Protein AF-A0A7V5H4W4-F1 (afdb_monomer)

Mean predicted aligned error: 6.73 Å

pLDDT: mean 86.71, std 15.65, range [36.28, 97.56]

Solvent-accessible surface area (backbone atoms only — not comparable to full-atom values): 5340 Å² total; per-residue (Å²): 142,78,83,74,75,81,72,78,77,74,50,70,70,58,51,53,52,52,50,55,54,45,66,71,47,40,70,65,50,58,67,42,82,49,41,75,47,71,47,79,41,69,42,97,89,66,46,77,25,41,34,34,32,15,72,52,92,47,70,66,50,62,72,72,49,64,63,52,57,99,87,34,48,36,42,81,40,77,44,77,85,89,75,86,131

Radius of gyration: 14.43 Å; Cα contacts (8 Å, |Δi|>4): 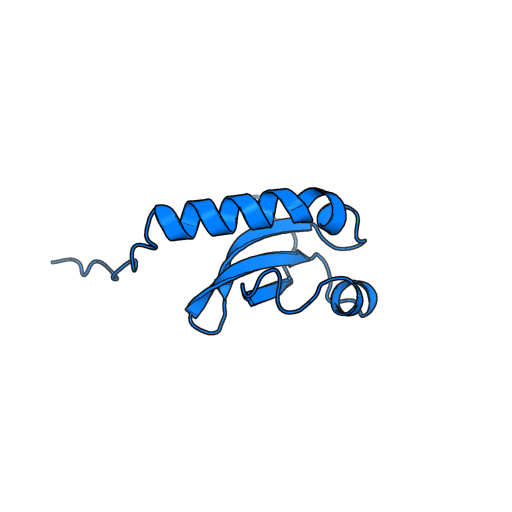113; chains: 1; bounding box: 37×38×36 Å

Foldseek 3Di:
DDDPPDPPDDDPVNVVVQVVQCVVCFVVLCPQPFWDGWDWDADPVRDIAIET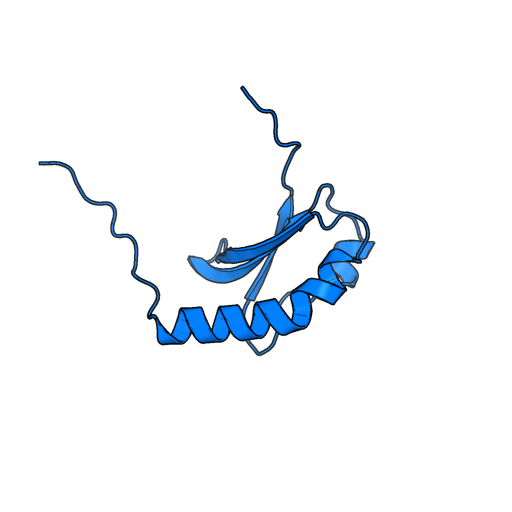EGCDDDPSSVVVDDCDDPNGGYYYDYDHDDDDD

Sequence (85 aa):
MWTLFAIEEMSEKSYQALKAIKQKVEKDWLQIPGVTAVGIGKTESGEAGIIVSVTELSLEVQSSIPSQVEGVPVEIKFTGPIQAL

Structure (mmCIF, N/CA/C/O backbone):
data_AF-A0A7V5H4W4-F1
#
_entry.id   AF-A0A7V5H4W4-F1
#
loop_
_atom_site.group_PDB
_atom_site.id
_atom_site.type_symbol
_atom_site.label_atom_id
_atom_site.label_alt_id
_atom_site.label_comp_id
_atom_site.label_asym_id
_atom_site.label_entity_id
_atom_site.label_seq_id
_atom_site.pdbx_PDB_ins_code
_atom_site.Cartn_x
_atom_site.Cartn_y
_atom_site.Cartn_z
_atom_site.occupancy
_atom_site.B_iso_or_equiv
_atom_site.auth_seq_id
_atom_site.auth_comp_id
_atom_site.auth_asym_id
_atom_site.auth_atom_id
_atom_site.pdbx_PDB_model_num
ATOM 1 N N . MET A 1 1 ? 16.979 27.401 20.086 1.00 47.78 1 MET A N 1
ATOM 2 C CA . MET A 1 1 ? 15.515 27.330 19.921 1.00 47.78 1 MET A CA 1
ATOM 3 C C . MET A 1 1 ? 15.271 26.794 18.524 1.00 47.78 1 MET A C 1
ATOM 5 O O . MET A 1 1 ? 15.430 27.540 17.572 1.00 47.78 1 MET A O 1
ATOM 9 N N . TRP A 1 2 ? 15.064 25.484 18.404 1.00 36.28 2 TRP A N 1
ATOM 10 C CA . TRP A 1 2 ? 14.763 24.830 17.131 1.00 36.28 2 TRP A CA 1
ATOM 11 C C . TRP A 1 2 ? 13.372 24.235 17.269 1.00 36.28 2 TRP A C 1
ATOM 13 O O . TRP A 1 2 ? 13.104 23.479 18.202 1.00 36.28 2 TRP A O 1
ATOM 23 N N . THR A 1 3 ? 12.479 24.680 16.400 1.00 45.53 3 THR A N 1
ATOM 24 C CA . THR A 1 3 ? 11.074 24.303 16.358 1.00 45.53 3 THR A CA 1
ATOM 25 C C . THR A 1 3 ? 10.996 22.831 15.966 1.00 45.53 3 THR A C 1
ATOM 27 O O . THR A 1 3 ? 11.304 22.477 14.829 1.00 45.53 3 THR A O 1
ATOM 30 N N . LEU A 1 4 ? 10.619 21.964 16.912 1.00 43.59 4 LEU A N 1
ATOM 31 C CA . LEU A 1 4 ? 10.111 20.642 16.571 1.00 43.59 4 LEU A CA 1
ATOM 32 C C . LEU A 1 4 ? 8.871 20.867 15.706 1.00 43.59 4 LEU A C 1
ATOM 34 O O . LEU A 1 4 ? 7.845 21.341 16.193 1.00 43.59 4 LEU A O 1
ATOM 38 N N . PHE A 1 5 ? 8.978 20.546 14.420 1.00 43.81 5 PHE A N 1
ATOM 39 C CA . PHE A 1 5 ? 7.802 20.241 13.624 1.00 43.81 5 PHE A CA 1
ATOM 40 C C . PHE A 1 5 ? 7.056 19.135 14.363 1.00 43.81 5 PHE A C 1
ATOM 42 O O . PHE A 1 5 ? 7.621 18.073 14.626 1.00 43.81 5 PHE A O 1
ATOM 49 N N . ALA A 1 6 ? 5.827 19.436 14.772 1.00 45.84 6 ALA A N 1
ATOM 50 C CA . ALA A 1 6 ? 4.936 18.492 15.413 1.00 45.84 6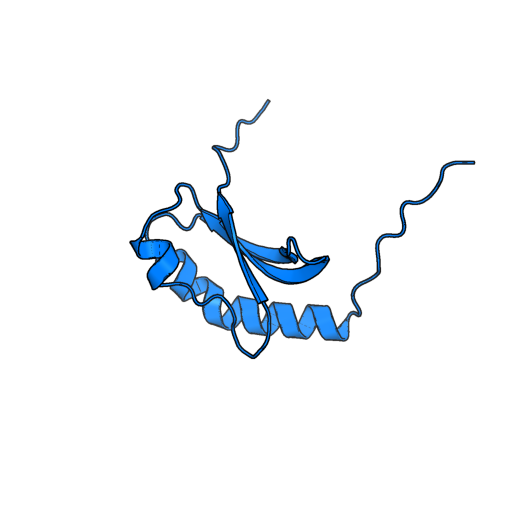 ALA A CA 1
ATOM 51 C C . ALA A 1 6 ? 4.760 17.287 14.483 1.00 45.84 6 ALA A C 1
ATOM 53 O O . ALA A 1 6 ? 4.023 17.334 13.498 1.00 45.84 6 ALA A O 1
ATOM 54 N N . ILE A 1 7 ? 5.483 16.213 14.781 1.00 55.25 7 ILE A N 1
ATOM 55 C CA . ILE A 1 7 ? 5.142 14.886 14.302 1.00 55.25 7 ILE A CA 1
ATOM 56 C C . ILE A 1 7 ? 3.865 14.568 15.073 1.00 55.25 7 ILE A C 1
ATOM 58 O O . ILE A 1 7 ? 3.925 14.308 16.270 1.00 55.25 7 ILE A O 1
ATOM 62 N N . GLU A 1 8 ? 2.700 14.722 14.445 1.00 61.19 8 GLU A N 1
ATOM 63 C CA . GLU A 1 8 ? 1.463 14.196 15.021 1.00 61.19 8 GLU A CA 1
ATOM 64 C C . GLU A 1 8 ? 1.680 12.704 15.271 1.00 61.19 8 GLU A C 1
ATOM 66 O O . GLU A 1 8 ? 1.768 11.910 14.330 1.00 61.19 8 GLU A O 1
ATOM 71 N N . GLU A 1 9 ? 1.842 12.344 16.540 1.00 69.62 9 GLU A N 1
ATOM 72 C CA . GLU A 1 9 ? 1.988 10.966 16.975 1.00 69.62 9 GLU A CA 1
ATOM 73 C C . GLU A 1 9 ? 0.686 10.230 16.651 1.00 69.62 9 GLU A C 1
ATOM 75 O O . GLU A 1 9 ? -0.353 10.423 17.286 1.00 69.62 9 GLU A O 1
ATOM 80 N N . MET A 1 10 ? 0.725 9.387 15.620 1.00 75.31 10 MET A N 1
ATOM 81 C CA . MET A 1 10 ? -0.322 8.403 15.396 1.00 75.31 10 MET A CA 1
ATOM 82 C C . MET A 1 10 ? -0.383 7.488 16.620 1.00 75.31 10 MET A C 1
ATOM 84 O O . MET A 1 10 ? 0.637 6.940 17.033 1.00 75.31 10 MET A O 1
ATOM 88 N N . SER A 1 11 ? -1.578 7.297 17.188 1.00 85.25 11 SER A N 1
ATOM 89 C CA . SER A 1 11 ? -1.720 6.433 18.361 1.00 85.25 11 SER A CA 1
ATOM 90 C C . SER A 1 11 ? -1.240 5.008 18.057 1.00 85.25 11 SER A C 1
ATOM 92 O O . SER A 1 11 ? -1.520 4.472 16.981 1.00 85.25 11 SER A O 1
ATOM 94 N N . GLU A 1 12 ? -0.579 4.368 19.025 1.00 86.38 12 GLU A N 1
ATOM 95 C CA . GLU A 1 12 ? -0.103 2.979 18.915 1.00 86.38 12 GLU A CA 1
ATOM 96 C C . GLU A 1 12 ? -1.224 2.034 18.448 1.00 86.38 12 GLU A C 1
ATOM 98 O O . GLU A 1 12 ? -1.035 1.195 17.570 1.00 86.38 12 GLU A O 1
ATOM 103 N N . LYS A 1 13 ? -2.444 2.225 18.968 1.00 85.00 13 LYS A N 1
ATOM 104 C CA . LYS A 1 13 ? -3.617 1.429 18.588 1.00 85.00 13 LYS A CA 1
ATOM 105 C C . LYS A 1 13 ? -3.974 1.593 17.107 1.00 85.00 13 LYS A C 1
ATOM 107 O O . LYS A 1 13 ? -4.265 0.600 16.441 1.00 85.00 13 LYS A O 1
ATOM 112 N N . SER A 1 14 ? -3.948 2.824 16.597 1.00 88.62 14 SER A N 1
ATOM 113 C CA . SER A 1 14 ? -4.206 3.111 15.181 1.00 88.62 14 SER A CA 1
ATOM 114 C C . SER A 1 14 ? -3.134 2.489 14.288 1.00 88.62 14 SER A C 1
ATOM 116 O O . SER A 1 14 ? -3.463 1.867 13.280 1.00 88.62 14 SER A O 1
ATOM 118 N N . TYR A 1 15 ? -1.862 2.580 14.688 1.00 92.50 15 TYR A N 1
ATOM 119 C CA . TYR A 1 15 ? -0.765 1.971 13.940 1.00 92.50 15 TYR A CA 1
ATOM 120 C C . TYR A 1 15 ? -0.892 0.446 13.858 1.00 92.50 15 TYR A C 1
ATOM 122 O O . TYR A 1 15 ? -0.756 -0.125 12.776 1.00 92.50 15 TYR A O 1
ATOM 130 N N . GLN A 1 16 ? -1.210 -0.225 14.971 1.00 94.50 16 GLN A N 1
ATOM 131 C CA . GLN A 1 16 ? -1.404 -1.678 14.973 1.00 94.50 16 GLN A CA 1
ATOM 132 C C . GLN A 1 16 ? -2.593 -2.107 14.100 1.00 94.50 16 GLN A C 1
ATOM 134 O O . GLN A 1 16 ? -2.504 -3.126 13.413 1.00 94.50 16 GLN A O 1
ATOM 139 N N . ALA A 1 17 ? -3.677 -1.322 14.065 1.00 94.44 17 ALA A N 1
ATOM 140 C CA . ALA A 1 17 ? -4.805 -1.583 13.170 1.00 94.44 17 ALA A CA 1
ATOM 141 C C . ALA A 1 17 ? -4.395 -1.478 11.689 1.00 94.44 17 ALA A C 1
ATOM 143 O O . ALA A 1 17 ? -4.645 -2.403 10.914 1.00 94.44 17 ALA A O 1
ATOM 144 N N . LEU A 1 18 ? -3.686 -0.408 11.312 1.00 96.06 18 LEU A N 1
ATOM 145 C CA . LEU A 1 18 ? -3.158 -0.229 9.953 1.00 96.06 18 LEU A CA 1
ATOM 146 C C . LEU A 1 18 ? -2.173 -1.336 9.570 1.00 96.06 18 LEU A C 1
ATOM 148 O O . LEU A 1 18 ? -2.206 -1.841 8.450 1.00 96.06 18 LEU A O 1
ATOM 152 N N . LYS A 1 19 ? -1.330 -1.765 10.512 1.00 97.06 19 LYS A N 1
ATOM 153 C CA . LYS A 1 19 ? -0.397 -2.878 10.324 1.00 97.06 19 LYS A CA 1
AT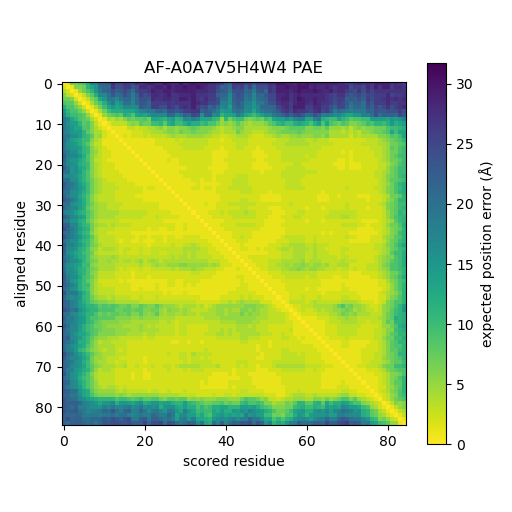OM 154 C C . LYS A 1 19 ? -1.119 -4.192 10.051 1.00 97.06 19 LYS A C 1
ATOM 156 O O . LYS A 1 19 ? -0.707 -4.915 9.147 1.00 97.06 19 LYS A O 1
ATOM 161 N N . ALA A 1 20 ? -2.192 -4.484 10.782 1.00 97.31 20 ALA A N 1
ATOM 162 C CA . ALA A 1 20 ? -2.992 -5.681 10.550 1.00 97.31 20 ALA A CA 1
ATOM 163 C C . ALA A 1 20 ? -3.661 -5.656 9.165 1.00 97.31 20 ALA A C 1
ATOM 165 O O . ALA A 1 20 ? -3.616 -6.655 8.452 1.00 97.31 20 ALA A O 1
ATOM 166 N N . ILE A 1 21 ? -4.225 -4.513 8.759 1.00 97.00 21 ILE A N 1
ATOM 167 C CA . ILE A 1 21 ? -4.832 -4.334 7.429 1.00 97.00 21 ILE A CA 1
ATOM 168 C C . ILE A 1 21 ? -3.780 -4.509 6.331 1.00 97.00 21 ILE A C 1
ATOM 170 O O . ILE A 1 21 ? -3.966 -5.327 5.431 1.00 97.00 21 ILE A O 1
ATOM 174 N N . LYS A 1 22 ? -2.636 -3.821 6.451 1.00 97.31 22 LYS A N 1
ATOM 175 C CA . LYS A 1 22 ? -1.498 -3.964 5.534 1.00 97.31 22 LYS A CA 1
ATOM 176 C C . LYS A 1 22 ? -1.105 -5.429 5.364 1.00 97.31 22 LYS A C 1
ATOM 178 O O . LYS A 1 22 ? -0.994 -5.893 4.240 1.00 97.31 22 LYS A O 1
ATOM 183 N N . GLN A 1 23 ? -0.922 -6.166 6.460 1.00 97.44 23 GLN A N 1
ATOM 184 C CA . GLN A 1 23 ? -0.498 -7.569 6.414 1.00 97.44 23 GLN A CA 1
ATOM 185 C C . GLN A 1 23 ? -1.475 -8.480 5.658 1.00 97.44 23 GLN A C 1
ATOM 187 O O . GLN A 1 23 ? -1.032 -9.455 5.055 1.00 97.44 23 GLN A O 1
ATOM 192 N N . LYS A 1 24 ? -2.781 -8.176 5.673 1.00 97.44 24 LYS A N 1
ATOM 193 C CA . LYS A 1 24 ? -3.785 -8.948 4.926 1.00 97.44 24 LYS A CA 1
ATOM 194 C C . LYS A 1 24 ? -3.663 -8.747 3.418 1.00 97.44 24 LYS A C 1
ATOM 196 O O . LYS A 1 24 ? -3.811 -9.710 2.679 1.00 97.44 24 LYS A O 1
ATOM 201 N N . VAL A 1 25 ? -3.419 -7.512 2.978 1.00 97.00 25 VAL A N 1
ATOM 202 C CA . VAL A 1 25 ? -3.459 -7.146 1.551 1.00 97.00 25 VAL A CA 1
ATOM 203 C C . VAL A 1 25 ? -2.093 -7.161 0.872 1.00 97.00 25 VAL A C 1
ATOM 205 O O . VAL A 1 25 ? -2.009 -7.324 -0.340 1.00 97.00 25 VAL A O 1
ATOM 208 N N . GLU A 1 26 ? -1.014 -7.004 1.641 1.00 96.75 26 GLU A N 1
ATOM 209 C CA . GLU A 1 26 ? 0.340 -6.781 1.127 1.00 96.75 26 GLU A CA 1
ATOM 210 C C . GLU A 1 26 ? 0.793 -7.880 0.172 1.00 96.75 26 GLU A C 1
ATOM 212 O O . GLU A 1 26 ? 1.319 -7.577 -0.894 1.00 96.75 26 GLU A O 1
ATOM 217 N N . LYS A 1 27 ? 0.562 -9.149 0.525 1.00 97.12 27 LYS A N 1
ATOM 218 C CA . LYS A 1 27 ? 0.981 -10.272 -0.316 1.00 97.12 27 LYS A CA 1
ATOM 219 C C . LYS A 1 27 ? 0.317 -10.223 -1.691 1.00 97.12 27 LYS A C 1
ATOM 221 O O . LYS A 1 27 ? 1.011 -10.402 -2.683 1.00 97.12 27 LYS A O 1
ATOM 226 N N . ASP A 1 28 ? -0.987 -9.979 -1.734 1.00 96.94 28 ASP A N 1
ATOM 227 C CA . ASP A 1 28 ? -1.760 -10.007 -2.976 1.00 96.94 28 ASP A CA 1
ATOM 228 C C 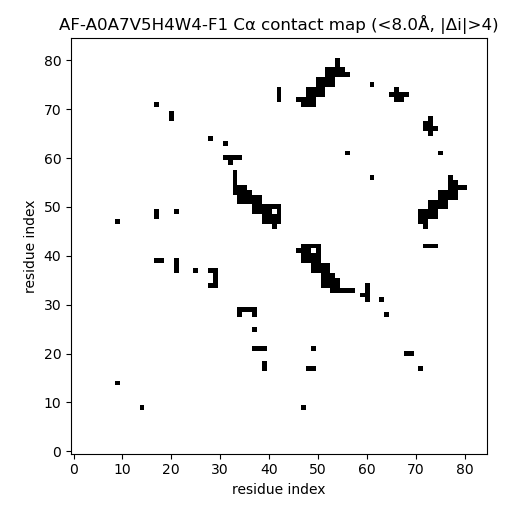. ASP A 1 28 ? -1.454 -8.772 -3.832 1.00 96.94 28 ASP A C 1
ATOM 230 O O . ASP A 1 28 ? -1.283 -8.872 -5.044 1.00 96.94 28 ASP A O 1
ATOM 234 N N . TRP A 1 29 ? -1.301 -7.602 -3.207 1.00 96.75 29 TRP A N 1
ATOM 235 C CA . TRP A 1 29 ? -1.007 -6.364 -3.931 1.00 96.75 29 TRP A CA 1
ATOM 236 C C . TRP A 1 29 ? 0.416 -6.324 -4.483 1.00 96.75 29 TRP A C 1
ATOM 238 O O . TRP A 1 29 ? 0.622 -5.803 -5.574 1.00 96.75 29 TRP A O 1
ATOM 248 N N . LEU A 1 30 ? 1.388 -6.929 -3.794 1.00 96.06 30 LEU A N 1
ATOM 249 C CA . LEU A 1 30 ? 2.752 -7.082 -4.315 1.00 96.06 30 LEU A CA 1
ATOM 250 C C . LEU A 1 30 ? 2.839 -8.018 -5.532 1.00 96.06 30 LEU A C 1
ATOM 252 O O . LEU A 1 30 ? 3.867 -8.040 -6.204 1.00 96.06 30 LEU A O 1
ATOM 256 N N . GLN A 1 31 ? 1.794 -8.799 -5.824 1.00 96.00 31 GLN A N 1
ATOM 257 C CA . GLN A 1 31 ? 1.731 -9.617 -7.038 1.00 96.00 31 GLN A CA 1
ATOM 258 C C . GLN A 1 31 ? 1.188 -8.850 -8.251 1.00 96.00 31 GLN A C 1
ATOM 260 O O . GLN A 1 31 ? 1.287 -9.357 -9.368 1.00 96.00 31 GLN A O 1
ATOM 265 N N . ILE A 1 32 ? 0.630 -7.651 -8.054 1.00 94.50 32 ILE A N 1
ATOM 266 C CA . ILE A 1 32 ? 0.119 -6.817 -9.144 1.00 94.50 32 ILE A CA 1
ATOM 267 C C . ILE A 1 32 ? 1.312 -6.235 -9.920 1.00 94.50 32 ILE A C 1
ATOM 269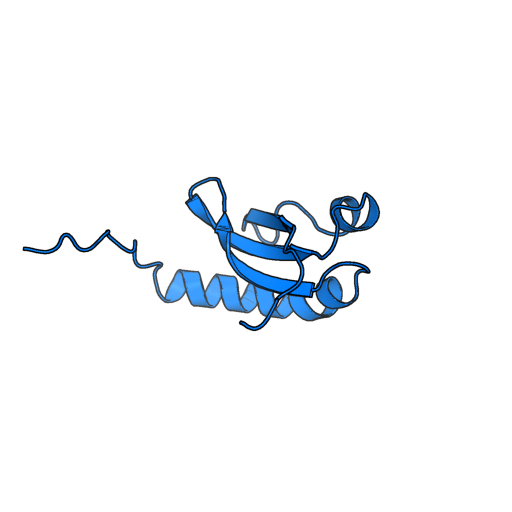 O O . ILE A 1 32 ? 2.174 -5.586 -9.313 1.00 94.50 32 ILE A O 1
ATOM 273 N N . PRO A 1 33 ? 1.379 -6.416 -11.254 1.00 92.31 33 PRO A N 1
ATOM 274 C CA . PRO A 1 33 ? 2.432 -5.827 -12.072 1.00 92.31 33 PRO A CA 1
ATOM 275 C C . PRO A 1 33 ? 2.548 -4.313 -11.860 1.00 92.31 33 PRO A C 1
ATOM 277 O O . PRO A 1 33 ? 1.570 -3.575 -11.955 1.00 92.31 33 PRO A O 1
ATOM 280 N N . GLY A 1 34 ? 3.763 -3.851 -11.565 1.00 91.81 34 GLY A N 1
ATOM 281 C CA . GLY A 1 34 ? 4.063 -2.437 -11.333 1.00 91.81 34 GLY A CA 1
ATOM 282 C C . GLY A 1 34 ? 3.995 -1.986 -9.871 1.00 91.81 34 GLY A C 1
ATOM 283 O O . GLY A 1 34 ? 4.483 -0.897 -9.577 1.00 91.81 34 GLY A O 1
ATOM 284 N N . VAL A 1 35 ? 3.474 -2.798 -8.940 1.00 94.38 35 VAL A N 1
ATOM 285 C CA . VAL A 1 35 ? 3.545 -2.508 -7.495 1.00 94.38 35 VAL A CA 1
ATOM 286 C C . VAL A 1 35 ? 4.917 -2.896 -6.946 1.00 94.38 35 VAL A C 1
ATOM 288 O O . VAL A 1 35 ? 5.393 -4.010 -7.149 1.00 94.38 35 VAL A O 1
ATOM 291 N N . THR A 1 36 ? 5.559 -1.978 -6.223 1.00 94.31 36 THR A N 1
ATOM 292 C CA . THR A 1 36 ? 6.903 -2.174 -5.653 1.00 94.31 36 THR A CA 1
ATOM 293 C C . THR A 1 36 ? 6.912 -2.272 -4.139 1.00 94.31 36 THR A C 1
ATOM 295 O O . THR A 1 36 ? 7.779 -2.938 -3.573 1.00 94.31 36 THR A O 1
ATOM 298 N N . ALA A 1 37 ? 5.972 -1.608 -3.467 1.00 95.06 37 ALA A N 1
ATOM 299 C CA . ALA A 1 37 ? 5.867 -1.647 -2.019 1.00 95.06 37 ALA A CA 1
ATOM 300 C C . ALA A 1 37 ? 4.442 -1.357 -1.552 1.00 95.06 37 ALA A C 1
ATOM 302 O O . ALA A 1 37 ? 3.698 -0.611 -2.186 1.00 95.06 37 ALA A O 1
ATOM 303 N N . VAL A 1 38 ? 4.106 -1.892 -0.381 1.00 97.19 38 VAL A N 1
ATOM 304 C CA . VAL A 1 38 ? 2.917 -1.517 0.382 1.00 97.19 38 VAL A CA 1
ATOM 305 C C . VAL A 1 38 ? 3.399 -1.048 1.750 1.00 97.19 38 VAL A C 1
ATOM 307 O O . VAL A 1 38 ? 4.172 -1.737 2.412 1.00 97.19 38 VAL A O 1
ATOM 310 N N . GLY A 1 39 ? 2.982 0.137 2.176 1.00 96.25 39 GLY A N 1
ATOM 311 C CA . GLY A 1 39 ? 3.450 0.788 3.396 1.00 96.25 39 GLY A CA 1
ATOM 312 C C . GLY A 1 39 ? 2.320 1.442 4.179 1.00 96.25 39 GLY A C 1
ATOM 313 O O . GLY A 1 39 ? 1.183 1.504 3.725 1.00 96.25 39 GLY A O 1
ATOM 314 N N . ILE A 1 40 ? 2.647 1.932 5.372 1.00 96.25 40 ILE A N 1
ATOM 315 C CA . ILE A 1 40 ? 1.766 2.795 6.167 1.00 96.25 40 ILE A CA 1
ATOM 316 C C . ILE A 1 40 ? 2.367 4.192 6.122 1.00 96.25 40 ILE A C 1
ATOM 318 O O . ILE A 1 40 ? 3.569 4.352 6.344 1.00 96.25 40 ILE A O 1
ATOM 322 N N . GLY A 1 41 ? 1.548 5.197 5.845 1.00 93.19 41 GLY A N 1
ATOM 323 C CA . GLY A 1 41 ? 2.007 6.577 5.759 1.00 93.19 41 GLY A CA 1
ATOM 324 C C . GLY A 1 41 ? 0.858 7.566 5.843 1.00 93.19 41 GLY A C 1
ATOM 325 O O . GLY A 1 41 ? -0.285 7.183 6.081 1.00 93.19 41 GLY A O 1
ATOM 326 N N . LYS A 1 42 ? 1.179 8.846 5.653 1.00 92.38 42 LYS A N 1
ATOM 327 C CA . LYS A 1 42 ? 0.171 9.891 5.481 1.00 92.38 42 LYS A CA 1
ATOM 328 C C . LYS A 1 42 ? -0.224 9.995 4.005 1.00 92.38 42 LYS A C 1
ATOM 330 O O . LYS A 1 42 ? 0.654 10.044 3.135 1.00 92.38 42 LYS A O 1
ATOM 335 N N . THR A 1 43 ? -1.526 10.013 3.753 1.00 93.12 43 THR A N 1
ATOM 336 C CA . THR A 1 43 ? -2.126 10.354 2.458 1.00 93.12 43 THR A CA 1
ATOM 337 C C . THR A 1 43 ? -1.941 11.844 2.166 1.00 93.12 43 THR A C 1
ATOM 339 O O . THR A 1 43 ? -1.554 12.622 3.046 1.00 93.12 43 THR A O 1
ATOM 342 N N . GLU A 1 44 ? -2.247 12.273 0.946 1.00 90.62 44 GLU A N 1
ATOM 343 C CA . GLU A 1 44 ? -2.278 13.690 0.568 1.00 90.62 44 GLU A CA 1
ATOM 344 C C . GLU A 1 44 ? -3.304 14.495 1.381 1.00 90.62 44 GLU A C 1
ATOM 346 O O . GLU A 1 44 ? -3.088 15.680 1.633 1.00 90.62 44 GLU A O 1
ATOM 351 N N . SER A 1 45 ? -4.378 13.857 1.868 1.00 89.94 45 SER A N 1
ATOM 352 C CA . SER A 1 45 ? -5.343 14.484 2.788 1.00 89.94 45 SER A CA 1
ATOM 353 C C . SER A 1 45 ? -4.817 14.651 4.222 1.00 89.94 45 SER A C 1
ATOM 355 O O . SER A 1 45 ? -5.478 15.281 5.046 1.00 89.94 45 SER A O 1
ATOM 357 N N . GLY A 1 46 ? -3.632 14.113 4.531 1.00 90.00 46 GLY A N 1
ATOM 358 C CA . GLY A 1 46 ? -3.022 14.149 5.862 1.00 90.00 46 GLY A CA 1
ATOM 359 C C . GLY A 1 46 ? -3.467 13.017 6.792 1.00 90.00 46 GLY A C 1
ATOM 360 O O . GLY A 1 46 ? -2.962 12.920 7.912 1.00 90.00 46 GLY A O 1
ATOM 361 N N . GLU A 1 47 ? -4.362 12.141 6.335 1.00 91.12 47 GLU A N 1
ATOM 362 C CA . GLU A 1 47 ? -4.842 10.981 7.086 1.00 91.12 47 GLU A CA 1
ATOM 363 C C . GLU A 1 47 ? -3.819 9.840 7.068 1.00 91.12 47 GLU A C 1
ATOM 365 O O . GLU A 1 47 ? -3.066 9.660 6.112 1.00 91.12 47 GLU A O 1
ATOM 370 N N . ALA A 1 48 ? -3.780 9.035 8.130 1.00 93.94 48 ALA A N 1
ATOM 371 C CA . ALA A 1 48 ? -2.979 7.817 8.128 1.00 93.94 48 ALA A CA 1
ATOM 372 C C . ALA A 1 48 ? -3.674 6.737 7.283 1.00 93.94 48 ALA A C 1
ATOM 374 O O . ALA A 1 48 ? -4.840 6.417 7.514 1.00 93.94 48 ALA A O 1
ATOM 375 N N . GLY A 1 49 ? -2.947 6.155 6.332 1.00 96.00 49 GLY A N 1
ATOM 376 C CA . GLY A 1 49 ? -3.489 5.202 5.371 1.00 96.00 49 GLY A CA 1
ATOM 377 C C . GLY A 1 49 ? -2.461 4.200 4.859 1.00 96.00 49 GLY A C 1
ATOM 378 O O . GLY A 1 49 ? -1.305 4.167 5.302 1.00 96.00 49 GLY A O 1
ATOM 379 N N . ILE A 1 50 ? -2.902 3.372 3.913 1.00 97.56 50 ILE A N 1
ATOM 380 C CA . ILE A 1 50 ? -2.035 2.443 3.189 1.00 97.56 50 ILE A CA 1
ATOM 381 C C . ILE A 1 50 ? -1.476 3.154 1.960 1.00 97.56 50 ILE A C 1
ATOM 383 O O . ILE A 1 50 ? -2.223 3.682 1.142 1.00 97.56 50 ILE A O 1
ATOM 387 N N . ILE A 1 51 ? -0.156 3.152 1.817 1.00 97.25 51 ILE A N 1
ATOM 388 C CA . ILE A 1 51 ? 0.529 3.742 0.669 1.00 97.25 51 ILE A CA 1
ATOM 389 C C . ILE A 1 51 ? 1.026 2.613 -0.223 1.00 97.25 51 ILE A C 1
ATOM 391 O O . ILE A 1 51 ? 1.771 1.747 0.240 1.00 97.25 51 ILE A O 1
ATOM 395 N N . VAL A 1 52 ? 0.627 2.622 -1.489 1.00 96.75 52 VAL A N 1
ATOM 396 C CA . VAL A 1 52 ? 1.091 1.664 -2.493 1.00 96.75 52 VAL A CA 1
ATOM 397 C C . VAL A 1 52 ? 2.071 2.363 -3.417 1.00 96.75 52 VAL A C 1
ATOM 399 O O . VAL A 1 52 ? 1.691 3.243 -4.183 1.00 96.75 52 VAL A O 1
ATOM 402 N N . SER A 1 53 ? 3.332 1.962 -3.358 1.00 95.44 53 SER A N 1
ATOM 403 C CA . SER A 1 53 ? 4.364 2.465 -4.257 1.00 95.44 53 SER A CA 1
ATOM 404 C C . SER A 1 53 ? 4.346 1.687 -5.566 1.00 95.44 53 SER A C 1
ATOM 406 O O . SER A 1 53 ? 4.275 0.455 -5.551 1.00 95.44 53 SER A O 1
ATOM 408 N N . VAL A 1 54 ? 4.432 2.396 -6.689 1.00 94.56 54 VAL A N 1
ATOM 409 C CA . VAL A 1 54 ? 4.419 1.803 -8.031 1.00 94.56 54 VAL A CA 1
ATOM 410 C C . VAL A 1 54 ? 5.551 2.345 -8.895 1.00 94.56 54 VAL A C 1
ATOM 412 O O . VAL A 1 54 ? 5.947 3.502 -8.749 1.00 94.56 54 VAL A O 1
ATOM 415 N N . THR A 1 55 ? 6.063 1.532 -9.820 1.00 90.06 55 THR A N 1
ATOM 416 C CA . THR A 1 55 ? 7.033 1.984 -10.836 1.00 90.06 55 THR A CA 1
ATOM 417 C C . THR A 1 55 ? 6.390 2.746 -11.982 1.00 90.06 55 THR A C 1
ATOM 419 O O . THR A 1 55 ? 7.097 3.424 -12.716 1.00 90.06 55 THR A O 1
ATOM 422 N N . GLU A 1 56 ? 5.078 2.614 -12.170 1.00 87.19 56 GLU A N 1
ATOM 423 C CA . GLU A 1 56 ? 4.306 3.309 -13.196 1.00 87.19 56 GLU A CA 1
ATOM 424 C C . GLU A 1 56 ? 2.832 3.403 -12.788 1.00 87.19 56 GLU A C 1
ATOM 426 O O . GLU A 1 56 ? 2.307 2.532 -12.096 1.00 87.19 56 GLU A O 1
ATOM 431 N N . LEU A 1 57 ? 2.150 4.463 -13.222 1.00 85.44 57 LEU A N 1
ATOM 432 C CA . LEU A 1 57 ? 0.705 4.601 -13.043 1.00 85.44 57 LEU A CA 1
ATOM 433 C C . LEU A 1 57 ? -0.013 3.962 -14.234 1.00 85.44 57 LEU A C 1
ATOM 435 O O . LEU A 1 57 ? -0.303 4.630 -15.226 1.00 85.44 57 LEU A O 1
ATOM 439 N N . SER A 1 58 ? -0.297 2.665 -14.137 1.00 86.69 58 SER A N 1
ATOM 440 C CA . SER A 1 58 ? -1.066 1.934 -15.148 1.00 86.69 58 SER A CA 1
ATOM 441 C C . SER A 1 58 ? -2.563 1.893 -14.809 1.00 86.69 58 SER A C 1
ATOM 443 O O . SER A 1 58 ? -2.970 2.072 -13.656 1.00 86.69 58 SER A O 1
ATOM 445 N N . LEU A 1 59 ? -3.407 1.656 -15.820 1.00 88.94 59 LEU A N 1
ATOM 446 C CA . LEU A 1 59 ? -4.842 1.411 -15.612 1.00 88.94 59 LEU A CA 1
ATOM 447 C C . LEU A 1 59 ? -5.085 0.114 -14.827 1.00 88.94 59 LEU A C 1
ATOM 449 O O . LEU A 1 59 ? -6.009 0.048 -14.023 1.00 88.94 59 LEU A O 1
ATOM 453 N N . GLU A 1 60 ? -4.235 -0.895 -15.029 1.00 88.12 60 GLU A N 1
ATOM 454 C CA . GLU A 1 60 ? -4.312 -2.179 -14.328 1.00 88.12 60 GLU A CA 1
ATOM 455 C C . GLU A 1 60 ? -4.181 -1.988 -12.815 1.00 88.12 60 GLU A C 1
ATOM 457 O O . GLU A 1 60 ? -5.062 -2.419 -12.068 1.00 88.12 60 GLU A O 1
ATOM 462 N N . VAL A 1 61 ? -3.160 -1.250 -12.369 1.00 90.81 61 VAL A N 1
ATOM 463 C CA . VAL A 1 61 ? -2.936 -0.977 -10.943 1.00 90.81 61 VAL A CA 1
ATOM 464 C C . VAL A 1 61 ? -4.087 -0.166 -10.345 1.00 90.81 61 VAL A C 1
ATOM 466 O O . VAL A 1 61 ? -4.617 -0.535 -9.298 1.00 90.81 61 VAL A O 1
ATOM 469 N N . GLN A 1 62 ? -4.537 0.885 -11.039 1.00 90.31 62 GLN A N 1
ATOM 470 C CA . GLN A 1 62 ? -5.664 1.713 -10.587 1.00 90.31 62 GLN A CA 1
ATOM 471 C C . GLN A 1 62 ? -6.980 0.932 -10.483 1.00 90.31 62 GLN A C 1
ATOM 473 O O . GLN A 1 62 ? -7.804 1.231 -9.626 1.00 90.31 62 GLN A O 1
ATOM 478 N N . SER A 1 63 ? -7.188 -0.066 -11.347 1.00 93.69 63 SER A N 1
ATOM 479 C CA . SER A 1 63 ? -8.386 -0.914 -11.312 1.00 93.69 63 SER A CA 1
ATOM 480 C C . SER A 1 63 ? -8.309 -2.053 -10.290 1.00 93.69 63 SER A C 1
ATOM 482 O O . SER A 1 63 ? -9.345 -2.526 -9.827 1.00 93.69 63 SER A O 1
ATOM 484 N N . SER A 1 64 ? -7.096 -2.487 -9.931 1.00 94.50 64 SER A N 1
ATOM 485 C CA . SER A 1 64 ? -6.866 -3.637 -9.044 1.00 94.50 64 SER A CA 1
ATOM 486 C C . SER A 1 64 ? -6.792 -3.250 -7.569 1.00 94.50 64 SER A C 1
ATOM 488 O O . SER A 1 64 ? -7.064 -4.079 -6.700 1.00 94.50 64 SER A O 1
ATOM 490 N N . ILE A 1 65 ? -6.423 -2.002 -7.273 1.00 95.69 65 ILE A N 1
ATOM 491 C CA . ILE A 1 65 ? -6.239 -1.515 -5.906 1.00 95.69 65 ILE A CA 1
ATOM 492 C C . ILE A 1 65 ? -7.374 -0.547 -5.564 1.00 95.69 65 ILE A C 1
ATOM 494 O O . ILE A 1 65 ? -7.496 0.501 -6.199 1.00 95.69 65 ILE A O 1
ATOM 498 N N . PRO A 1 66 ? -8.214 -0.864 -4.565 1.00 96.75 66 PRO A N 1
ATOM 499 C CA . PRO A 1 66 ? -9.295 0.022 -4.168 1.00 96.75 66 PRO A CA 1
ATOM 500 C C . PRO A 1 66 ? -8.737 1.277 -3.490 1.00 96.75 66 PRO A C 1
ATOM 502 O O . PRO A 1 66 ? -7.715 1.222 -2.815 1.00 96.75 66 PRO A O 1
ATOM 505 N N . SER A 1 67 ? -9.458 2.394 -3.588 1.00 96.00 67 SER A N 1
ATOM 506 C CA . SER A 1 67 ? -9.110 3.647 -2.897 1.00 96.00 67 SER A CA 1
ATOM 507 C C . SER A 1 67 ? -9.307 3.593 -1.377 1.00 96.00 67 SER A C 1
ATOM 509 O O . SER A 1 67 ? -8.862 4.492 -0.665 1.00 96.00 67 SER A O 1
ATOM 511 N N . GLN A 1 68 ? -9.977 2.554 -0.864 1.00 96.81 68 GLN A N 1
ATOM 512 C CA . GLN A 1 68 ? -10.135 2.284 0.563 1.00 96.81 68 GLN A CA 1
ATOM 513 C C . GLN A 1 68 ? -10.173 0.777 0.841 1.00 96.81 68 GLN A C 1
ATOM 515 O O . GLN A 1 68 ? -10.719 0.004 0.053 1.00 96.81 68 GLN A O 1
ATOM 520 N N . VAL A 1 69 ? -9.667 0.363 2.002 1.00 96.38 69 VAL A N 1
ATOM 521 C CA . VAL A 1 69 ? -9.779 -1.012 2.507 1.00 96.38 69 VAL A CA 1
ATOM 522 C C . VAL A 1 69 ? -10.109 -0.992 3.996 1.00 96.38 69 VAL A C 1
ATOM 524 O O . VAL A 1 69 ? -9.462 -0.296 4.766 1.00 96.38 69 VAL A O 1
ATOM 527 N N . GLU A 1 70 ? -11.154 -1.712 4.416 1.00 94.75 70 GLU A N 1
ATOM 528 C CA . GLU A 1 70 ? -11.630 -1.714 5.816 1.00 94.75 70 GLU A CA 1
ATOM 529 C C . GLU A 1 70 ? -11.871 -0.292 6.389 1.00 94.75 70 GLU A C 1
ATOM 531 O O . GLU A 1 70 ? -11.693 -0.048 7.579 1.00 94.75 70 GLU A O 1
ATOM 536 N N . GLY A 1 71 ? -12.275 0.659 5.535 1.00 94.06 71 GLY A N 1
ATOM 537 C CA . GLY A 1 71 ? -12.500 2.065 5.904 1.00 94.06 71 GLY A CA 1
ATOM 538 C C . GLY A 1 71 ? -11.228 2.911 6.043 1.00 94.06 71 GLY A C 1
ATOM 539 O O . GLY A 1 71 ? -11.313 4.067 6.446 1.00 94.06 71 GLY A O 1
ATOM 540 N N . VA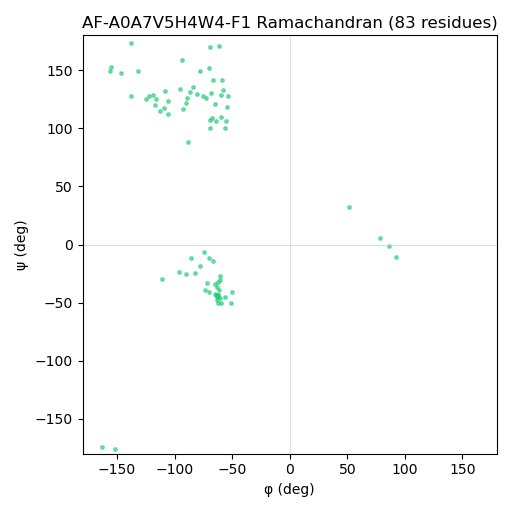L A 1 72 ? -10.060 2.356 5.715 1.00 95.19 72 VAL A N 1
ATOM 541 C CA . VAL A 1 72 ? -8.770 3.054 5.698 1.00 95.19 72 VAL A CA 1
ATOM 542 C C . VAL A 1 72 ? -8.475 3.550 4.283 1.00 95.19 72 VAL A C 1
ATOM 544 O O . VAL A 1 72 ? -8.616 2.761 3.342 1.00 95.19 72 VAL A O 1
ATOM 547 N N . PRO A 1 73 ? -8.038 4.810 4.103 1.00 97.19 73 PRO A N 1
ATOM 548 C CA . PRO A 1 73 ? -7.685 5.322 2.787 1.00 97.19 73 PRO A CA 1
ATOM 549 C C . PRO A 1 73 ? -6.441 4.624 2.227 1.00 97.19 73 PRO A C 1
ATOM 551 O O . PRO A 1 73 ? -5.481 4.332 2.948 1.00 97.19 73 PRO A O 1
ATOM 554 N N . VAL A 1 74 ? -6.472 4.364 0.924 1.00 97.50 74 VAL A N 1
ATOM 555 C CA . VAL A 1 74 ? -5.375 3.773 0.159 1.00 97.50 74 VAL A CA 1
ATOM 556 C C . VAL A 1 74 ? -4.952 4.769 -0.907 1.00 97.50 74 VAL A C 1
ATOM 558 O O . VAL A 1 74 ? -5.781 5.261 -1.672 1.00 97.50 74 VAL A O 1
ATOM 561 N N . GLU A 1 75 ? -3.658 5.050 -0.973 1.00 96.69 75 GLU A N 1
ATOM 562 C CA . GLU A 1 75 ? -3.096 6.007 -1.919 1.00 96.69 75 GLU A CA 1
ATOM 563 C C . GLU A 1 75 ? -1.990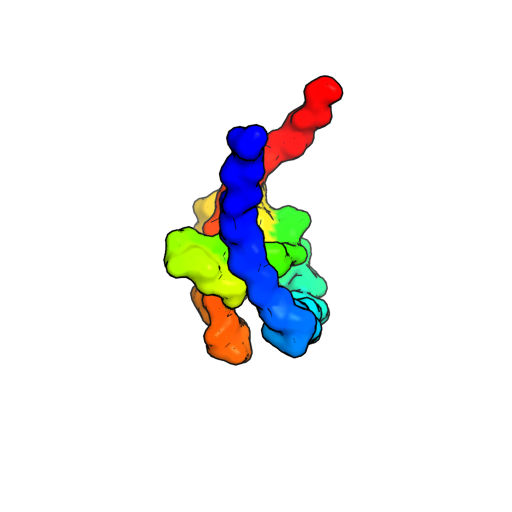 5.356 -2.743 1.00 96.69 75 GLU A C 1
ATOM 565 O O . GLU A 1 75 ? -1.034 4.797 -2.200 1.00 96.69 75 GLU A O 1
ATOM 570 N N . ILE A 1 76 ? -2.122 5.433 -4.066 1.00 96.12 76 ILE A N 1
ATOM 571 C CA . ILE A 1 76 ? -1.128 4.921 -5.007 1.00 96.12 76 ILE A CA 1
ATOM 572 C C . ILE A 1 76 ? -0.140 6.047 -5.310 1.00 96.12 76 ILE A C 1
ATOM 574 O O . ILE A 1 76 ? -0.528 7.106 -5.800 1.00 96.12 76 ILE A O 1
ATOM 578 N N . LYS A 1 77 ? 1.147 5.813 -5.045 1.00 93.94 77 LYS A N 1
ATOM 579 C CA . LYS A 1 77 ? 2.236 6.755 -5.309 1.00 93.94 77 LYS A CA 1
ATOM 580 C C . LYS A 1 77 ? 3.197 6.193 -6.332 1.00 93.94 77 LYS A C 1
ATOM 582 O O . LYS A 1 77 ? 3.790 5.137 -6.136 1.00 93.94 77 LYS A O 1
ATOM 587 N N . PHE A 1 78 ? 3.422 6.957 -7.392 1.00 91.38 78 PHE A N 1
ATOM 588 C CA . PHE A 1 78 ? 4.5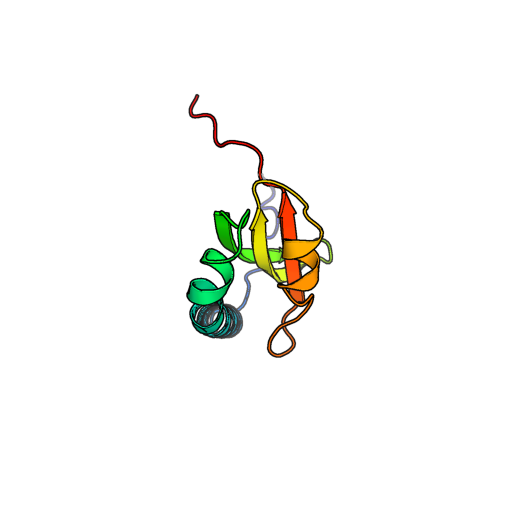52 6.709 -8.269 1.00 91.38 78 PHE A CA 1
ATOM 589 C C . PHE A 1 78 ? 5.857 6.936 -7.499 1.00 91.38 78 PHE A C 1
ATOM 591 O O . PHE A 1 78 ? 6.118 8.035 -7.005 1.00 91.38 78 PHE A O 1
ATOM 598 N N . THR A 1 79 ? 6.686 5.902 -7.413 1.00 82.62 79 THR A N 1
ATOM 599 C CA . THR A 1 79 ? 8.042 5.990 -6.878 1.00 82.62 79 THR A CA 1
ATOM 600 C C . THR A 1 79 ? 9.017 5.747 -8.015 1.00 82.62 79 THR A C 1
ATOM 602 O O . THR A 1 79 ? 9.058 4.653 -8.579 1.00 82.62 79 THR A O 1
ATOM 605 N N . GLY A 1 80 ? 9.798 6.775 -8.355 1.00 72.06 80 GLY A N 1
ATOM 606 C CA . GLY A 1 80 ? 10.884 6.651 -9.323 1.00 72.06 80 GLY A CA 1
ATOM 607 C C . GLY A 1 80 ? 11.956 5.647 -8.870 1.00 72.06 80 GLY A C 1
ATOM 608 O O . GLY A 1 80 ? 11.938 5.187 -7.724 1.00 72.06 80 GLY A O 1
ATOM 609 N N . PRO A 1 81 ? 12.907 5.298 -9.752 1.00 67.12 81 PRO A N 1
ATOM 610 C CA . PRO A 1 81 ? 13.962 4.351 -9.417 1.00 67.12 81 PRO A CA 1
ATOM 611 C C . PRO A 1 81 ? 14.764 4.843 -8.207 1.00 67.12 81 PRO A C 1
ATOM 613 O O . PRO A 1 81 ? 15.189 5.998 -8.159 1.00 67.12 81 PRO A O 1
ATOM 616 N N . ILE A 1 82 ? 15.002 3.954 -7.241 1.00 62.41 82 ILE A N 1
ATOM 617 C CA . ILE A 1 82 ? 15.926 4.227 -6.139 1.00 62.41 82 ILE A CA 1
ATOM 618 C C . ILE A 1 82 ? 17.338 4.264 -6.734 1.00 62.41 82 ILE A C 1
ATOM 620 O O . ILE A 1 82 ? 17.887 3.226 -7.101 1.00 62.41 82 ILE A O 1
ATOM 624 N N . GLN A 1 83 ? 17.925 5.456 -6.847 1.00 57.16 83 GLN A N 1
ATOM 625 C CA . GLN A 1 83 ? 19.350 5.618 -7.134 1.00 57.16 83 GLN A CA 1
ATOM 626 C C . GLN A 1 83 ? 20.100 5.730 -5.808 1.00 57.16 83 GLN A C 1
ATOM 628 O O . GLN A 1 83 ? 19.866 6.656 -5.033 1.00 57.16 83 GLN A O 1
ATOM 633 N N . ALA A 1 84 ? 20.983 4.769 -5.537 1.00 66.50 84 ALA A N 1
ATOM 634 C CA . ALA A 1 84 ? 21.992 4.936 -4.500 1.00 66.50 84 ALA A CA 1
ATOM 635 C C . ALA A 1 84 ? 22.986 6.016 -4.961 1.00 66.50 84 ALA A C 1
ATOM 637 O O . ALA A 1 84 ? 23.444 5.965 -6.105 1.00 66.50 84 ALA A O 1
ATOM 638 N N . LEU A 1 85 ? 23.259 6.994 -4.093 1.00 57.25 85 LEU A N 1
ATOM 639 C CA . LEU A 1 85 ? 24.261 8.047 -4.297 1.00 57.25 85 LEU A CA 1
ATOM 640 C C . LEU A 1 85 ? 25.649 7.584 -3.849 1.00 57.25 85 LEU A C 1
ATOM 642 O O . LEU A 1 85 ? 25.715 6.848 -2.837 1.00 57.25 85 LEU A O 1
#

Organism: Caldithrix abyssi (NCBI:txid187145)

Nearest PDB structures (foldseek):
  1yj7-assembly1_C  TM=4.796E-01  e=3.760E-03  Escherichia coli
  7xbt-assembly1_A  TM=5.359E-01  e=5.634E-02  Saccharothrix mutabilis subsp. capreolus
  8wkq-assembly1_WL  TM=5.595E-01  e=7.902E-02  Salmonella enterica subsp. enterica serovar Typhimurium str. LT2
  5buq-assembly1_B  TM=5.051E-01  e=4.298E-02  Bacillus subtilis subsp. subtilis str. 168
  9bhy-assembly1_A  TM=4.737E-01  e=2.042E-02  Acinetobacter baumannii ATCC 17978

Secondary structure (DSSP, 8-state):
-----------HHHHHHHHHHHHHHHHHHTTSTTEEEEEEEE-TTS-EEEEEEESS--HHHHHHS-SEETTEEEEEEE-------